Protein AF-A0A8J8JCG4-F1 (afdb_monomer)

pLDDT: mean 87.96, std 14.75, range [54.47, 98.81]

Sequence (81 aa):
MNELEALALALEVEKAELKFYLEMAIKAKDEKAKKMFLFLAREEAEHWDIFEEKFAEKLVEKCKLPAVDKDTLEKLTPKYE

Secondary structure (DSSP, 8-state):
--HHHHHHHHHHHHHHHHHHHHHHHHH--SHHHHHHHHHHHHHHHHHHHHHHHHHHHHHHHHS------HHHHHHHS----

Nearest PDB structures (foldseek):
  7s5k-assembly1_E  TM=1.001E+00  e=9.061E-02  Myxococcus xanthus
  7s5c-assembly1_F  TM=9.995E-01  e=1.398E-01  Myxococcus xanthus
  7s5c-assembly1_E  TM=1.002E+00  e=1.398E-01  Myxococcus xanthus
  5n5e-assembly1_e  TM=8.973E-01  e=8.005E-02  Pyrococcus furiosus COM1
  7s5c-assembly1_G  TM=9.960E-01  e=1.905E-01  Myxococcus xanthus

Mean predicted aligned error: 9.04 Å

Foldseek 3Di:
DDPLVVLVVLLVVLVVLLVVLCVQLVVDPDPVSNVVSVVSSVVSVVVNVVSVVVSVVVVVVVVDDPPCDPVNVVVPDDDDD

Structure (mmCIF, N/CA/C/O backbone):
data_AF-A0A8J8JCG4-F1
#
_entry.id   AF-A0A8J8JCG4-F1
#
loop_
_atom_site.group_PDB
_atom_site.id
_atom_site.type_symbol
_atom_site.label_atom_id
_atom_site.label_alt_id
_atom_site.label_comp_id
_atom_site.label_asym_id
_atom_site.label_entity_id
_atom_site.label_seq_id
_atom_site.pdbx_PDB_ins_code
_atom_site.Cartn_x
_atom_site.Cartn_y
_atom_site.Cartn_z
_atom_site.occupancy
_atom_site.B_iso_or_equiv
_atom_site.auth_seq_id
_atom_site.auth_comp_id
_atom_site.auth_asym_id
_atom_site.auth_atom_id
_atom_site.pdbx_PDB_model_num
ATOM 1 N N . MET A 1 1 ? 18.012 -8.982 -6.428 1.00 75.88 1 MET A N 1
ATOM 2 C CA . MET A 1 1 ? 16.800 -8.155 -6.499 1.00 75.88 1 MET A CA 1
ATOM 3 C C . MET A 1 1 ? 17.050 -7.048 -7.503 1.00 75.88 1 MET A C 1
ATOM 5 O O . MET A 1 1 ? 17.979 -6.272 -7.304 1.00 75.88 1 MET A O 1
ATOM 9 N N . ASN A 1 2 ? 16.329 -7.048 -8.619 1.00 92.19 2 ASN A N 1
ATOM 10 C CA . ASN A 1 2 ? 16.348 -5.955 -9.592 1.00 92.19 2 ASN A CA 1
ATOM 11 C C . ASN A 1 2 ? 15.263 -4.911 -9.259 1.00 92.19 2 ASN A C 1
ATOM 13 O O . ASN A 1 2 ? 14.428 -5.136 -8.391 1.00 92.19 2 ASN A O 1
ATOM 17 N N . GLU A 1 3 ? 15.281 -3.764 -9.936 1.00 92.38 3 GLU A N 1
ATOM 18 C CA . GLU A 1 3 ? 14.369 -2.646 -9.643 1.00 92.38 3 GLU A CA 1
ATOM 19 C C . GLU A 1 3 ? 12.880 -3.011 -9.792 1.00 92.38 3 GLU A C 1
ATOM 21 O O . GLU A 1 3 ? 12.076 -2.617 -8.956 1.00 92.38 3 GLU A O 1
ATOM 26 N N . LEU A 1 4 ? 12.510 -3.831 -10.788 1.00 91.88 4 LEU A N 1
ATOM 27 C CA . LEU A 1 4 ? 11.127 -4.312 -10.941 1.00 91.88 4 LEU A CA 1
ATOM 28 C C . LEU A 1 4 ? 10.725 -5.270 -9.818 1.00 91.88 4 LEU A C 1
ATOM 30 O O . LEU A 1 4 ? 9.602 -5.202 -9.338 1.00 91.88 4 LEU A O 1
ATOM 34 N N . GLU A 1 5 ? 11.632 -6.153 -9.394 1.00 93.88 5 GLU A N 1
ATOM 35 C CA . GLU A 1 5 ? 11.396 -7.042 -8.249 1.00 93.88 5 GLU A CA 1
ATOM 36 C C . GLU A 1 5 ? 11.220 -6.241 -6.953 1.00 93.88 5 GLU A C 1
ATOM 38 O O . GLU A 1 5 ? 10.376 -6.590 -6.134 1.00 93.88 5 GLU A O 1
ATOM 43 N N . ALA A 1 6 ? 11.978 -5.155 -6.778 1.00 96.62 6 ALA A N 1
ATOM 44 C CA . ALA A 1 6 ? 11.842 -4.268 -5.626 1.00 96.62 6 ALA A CA 1
ATOM 45 C C . ALA A 1 6 ? 10.510 -3.498 -5.642 1.00 96.62 6 ALA A C 1
ATOM 47 O O . ALA A 1 6 ? 9.856 -3.409 -4.609 1.00 96.62 6 ALA A O 1
ATOM 48 N N . LEU A 1 7 ? 10.084 -2.989 -6.804 1.00 94.75 7 LEU A N 1
ATOM 49 C CA . LEU A 1 7 ? 8.788 -2.319 -6.965 1.00 94.75 7 LEU A CA 1
ATOM 50 C C . LEU A 1 7 ? 7.610 -3.285 -6.763 1.00 94.75 7 LEU A C 1
ATOM 52 O O . LEU A 1 7 ? 6.642 -2.933 -6.099 1.00 94.75 7 LEU A O 1
ATOM 56 N N . ALA A 1 8 ? 7.708 -4.516 -7.271 1.00 94.50 8 ALA A N 1
ATOM 57 C CA . ALA A 1 8 ? 6.700 -5.548 -7.031 1.00 94.50 8 ALA A CA 1
ATOM 58 C C . ALA A 1 8 ? 6.597 -5.905 -5.540 1.00 94.50 8 ALA A C 1
ATOM 60 O O . ALA A 1 8 ? 5.494 -6.011 -5.010 1.00 94.50 8 ALA A O 1
ATOM 61 N N . LEU A 1 9 ? 7.738 -6.037 -4.853 1.00 97.31 9 LEU A N 1
ATOM 62 C CA . LEU A 1 9 ? 7.763 -6.267 -3.410 1.00 97.31 9 LEU A CA 1
ATOM 63 C C . LEU A 1 9 ? 7.163 -5.085 -2.637 1.00 97.31 9 LEU A C 1
ATOM 65 O O . LEU A 1 9 ? 6.406 -5.311 -1.701 1.00 97.31 9 LEU A O 1
ATOM 69 N N . ALA A 1 10 ? 7.473 -3.844 -3.026 1.00 96.94 10 ALA A N 1
ATOM 70 C CA . ALA A 1 10 ? 6.894 -2.654 -2.407 1.00 96.94 10 ALA A CA 1
ATOM 71 C C . ALA A 1 10 ? 5.364 -2.667 -2.520 1.00 96.94 10 ALA A C 1
ATOM 73 O O . ALA A 1 10 ? 4.688 -2.557 -1.507 1.00 96.94 10 ALA A O 1
ATOM 74 N N . LEU A 1 11 ? 4.817 -2.935 -3.711 1.00 97.12 11 LEU A N 1
ATOM 75 C CA . LEU A 1 11 ? 3.372 -3.088 -3.903 1.00 97.12 11 LEU A CA 1
ATOM 76 C C . LEU A 1 11 ? 2.785 -4.155 -2.964 1.00 97.12 11 LEU A C 1
ATOM 78 O O . LEU A 1 11 ? 1.803 -3.902 -2.268 1.00 97.12 11 LEU A O 1
ATOM 82 N N . GLU A 1 12 ? 3.391 -5.342 -2.881 1.00 97.94 12 GLU A N 1
ATOM 83 C CA . GLU A 1 12 ? 2.924 -6.388 -1.960 1.00 97.94 12 GLU A CA 1
ATOM 84 C C . GLU A 1 12 ? 2.892 -5.930 -0.493 1.00 97.94 12 GLU A C 1
ATOM 86 O O . GLU A 1 12 ? 1.936 -6.257 0.220 1.00 97.94 12 GLU A O 1
ATOM 91 N N . VAL A 1 13 ? 3.897 -5.161 -0.063 1.00 98.25 13 VAL A N 1
ATOM 92 C CA . VAL A 1 13 ? 3.967 -4.569 1.279 1.00 98.25 13 VAL A CA 1
ATOM 93 C C . VAL A 1 13 ? 2.841 -3.557 1.481 1.00 98.25 13 VAL A C 1
ATOM 95 O O . VAL A 1 13 ? 2.043 -3.754 2.397 1.00 98.25 13 VAL A O 1
ATOM 98 N N . GLU A 1 14 ? 2.689 -2.574 0.592 1.00 97.94 14 GLU A N 1
ATOM 99 C CA . GLU A 1 14 ? 1.649 -1.538 0.705 1.00 97.94 14 GLU A CA 1
ATOM 100 C C . GLU A 1 14 ? 0.246 -2.151 0.805 1.00 97.94 14 GLU A C 1
ATOM 102 O O . GLU A 1 14 ? -0.575 -1.780 1.644 1.00 97.94 14 GLU A O 1
ATOM 107 N N . LYS A 1 15 ? -0.038 -3.189 0.009 1.00 97.81 15 LYS A N 1
ATOM 108 C CA . LYS A 1 15 ? -1.321 -3.906 0.075 1.00 97.81 15 LYS A CA 1
ATOM 109 C C . LYS A 1 15 ? -1.531 -4.634 1.396 1.00 97.81 15 LYS A C 1
ATOM 111 O O . LYS A 1 15 ? -2.667 -4.713 1.881 1.00 97.8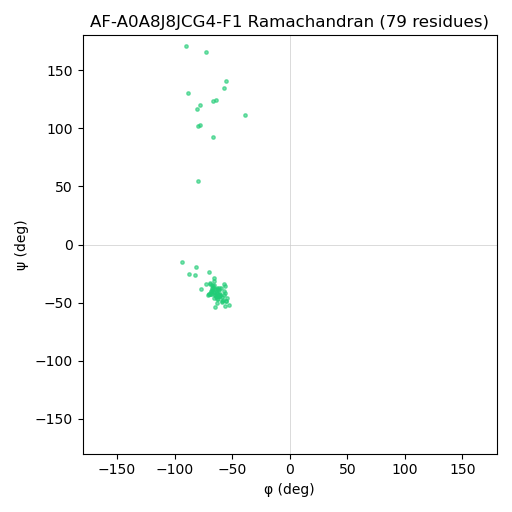1 15 LYS A O 1
ATOM 116 N N . ALA A 1 16 ? -0.475 -5.224 1.951 1.00 98.31 16 ALA A N 1
ATOM 117 C CA . ALA A 1 16 ? -0.545 -5.898 3.238 1.00 98.31 16 ALA A CA 1
ATOM 118 C C . ALA A 1 16 ? -0.772 -4.890 4.376 1.00 98.31 16 ALA A C 1
ATOM 120 O O . ALA A 1 16 ? -1.623 -5.137 5.236 1.00 98.31 16 ALA A O 1
ATOM 121 N N . GLU A 1 17 ? -0.079 -3.752 4.351 1.00 98.31 17 GLU A N 1
ATOM 122 C CA . GLU A 1 17 ? -0.177 -2.690 5.356 1.00 98.31 17 GLU A CA 1
ATOM 123 C C . GLU A 1 17 ? -1.519 -1.954 5.285 1.00 98.31 17 GLU A C 1
ATOM 125 O O . GLU A 1 17 ? -2.195 -1.819 6.308 1.00 98.31 17 GLU A O 1
ATOM 130 N N . LEU A 1 18 ? -2.006 -1.633 4.083 1.00 98.44 18 LEU A N 1
ATOM 131 C CA . LEU A 1 18 ? -3.356 -1.109 3.860 1.00 98.44 18 LEU A CA 1
ATOM 132 C C . LEU A 1 18 ? -4.416 -2.015 4.499 1.00 98.44 18 LEU A C 1
ATOM 134 O O . LEU A 1 18 ? -5.260 -1.565 5.280 1.00 98.44 18 LEU A O 1
ATOM 138 N N . LYS A 1 19 ? -4.368 -3.320 4.201 1.00 98.56 19 LYS A N 1
ATOM 139 C CA . LYS A 1 19 ? -5.301 -4.293 4.783 1.00 98.56 19 LYS A CA 1
ATOM 140 C C . LYS A 1 19 ? -5.168 -4.344 6.304 1.00 98.56 19 LYS A C 1
ATOM 142 O O . LYS A 1 19 ? -6.182 -4.358 7.003 1.00 98.56 19 LYS A O 1
ATOM 147 N N . PHE A 1 20 ? -3.941 -4.362 6.815 1.00 98.69 20 PHE A N 1
ATOM 148 C CA . PHE A 1 20 ? -3.668 -4.386 8.246 1.00 98.69 20 PHE A CA 1
ATOM 149 C C . PHE A 1 20 ? -4.280 -3.174 8.959 1.00 98.69 20 PHE A C 1
ATOM 151 O O . PHE A 1 20 ? -5.017 -3.345 9.934 1.00 98.69 20 PHE A O 1
ATOM 158 N N . TYR A 1 21 ? -4.053 -1.961 8.456 1.00 98.75 21 TYR A N 1
ATOM 159 C CA . TYR A 1 21 ? -4.580 -0.744 9.066 1.00 98.75 21 TYR A CA 1
ATOM 160 C C . TYR A 1 21 ? -6.103 -0.652 8.977 1.00 98.75 21 TYR A C 1
ATOM 162 O O . TYR A 1 21 ? -6.743 -0.275 9.961 1.00 98.75 21 TYR A O 1
ATOM 170 N N . LEU A 1 22 ? -6.715 -1.088 7.873 1.00 98.69 22 LEU A N 1
ATOM 171 C CA . LEU A 1 22 ? -8.175 -1.189 7.778 1.00 98.69 22 LEU A CA 1
ATOM 172 C C . LEU A 1 22 ? -8.750 -2.176 8.806 1.00 98.69 22 LEU A C 1
ATOM 174 O O . LEU A 1 22 ? -9.731 -1.866 9.486 1.00 98.69 22 LEU A O 1
ATOM 178 N N . GLU A 1 23 ? -8.126 -3.341 8.989 1.00 98.75 23 GLU A N 1
ATOM 179 C CA . GLU A 1 23 ? -8.537 -4.298 10.019 1.00 98.75 23 GLU A CA 1
ATOM 180 C C . GLU A 1 23 ? -8.375 -3.737 11.438 1.00 98.75 23 GLU A C 1
ATOM 182 O O . GLU A 1 23 ? -9.228 -3.981 12.299 1.00 98.75 23 GLU A O 1
ATOM 187 N N . MET A 1 24 ? -7.307 -2.980 11.702 1.00 98.62 24 MET A N 1
ATOM 188 C CA . MET A 1 24 ? -7.106 -2.314 12.990 1.00 98.62 24 MET A CA 1
ATOM 189 C C . MET A 1 24 ? -8.148 -1.218 13.226 1.00 98.62 24 MET A C 1
ATOM 191 O O . MET A 1 24 ? -8.693 -1.132 14.326 1.00 98.62 24 MET A O 1
ATOM 195 N N . ALA A 1 25 ? -8.505 -0.444 12.199 1.00 98.56 25 ALA A N 1
ATOM 196 C CA . ALA A 1 25 ? -9.564 0.560 12.276 1.00 98.56 25 ALA A CA 1
ATOM 197 C C . ALA A 1 25 ? -10.933 -0.058 12.611 1.00 98.56 25 ALA A C 1
ATOM 199 O O . ALA A 1 25 ? -11.694 0.523 13.383 1.00 98.56 25 ALA A O 1
ATOM 200 N N . ILE A 1 26 ? -11.239 -1.248 12.079 1.00 98.38 26 ILE A N 1
ATOM 201 C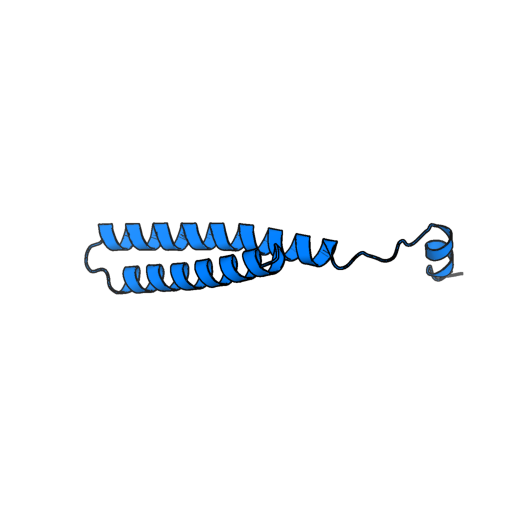 CA . ILE A 1 26 ? -12.472 -1.993 12.394 1.00 98.38 26 ILE A CA 1
ATOM 202 C C . ILE A 1 26 ? -12.474 -2.482 13.851 1.00 98.38 26 ILE A C 1
ATOM 204 O O . ILE A 1 26 ? -13.512 -2.459 14.510 1.00 98.38 26 ILE A O 1
ATOM 208 N N . LYS A 1 27 ? -11.322 -2.932 14.364 1.00 98.38 27 LYS A N 1
ATOM 209 C CA . LYS A 1 27 ? -11.182 -3.473 15.729 1.00 98.38 27 LYS A CA 1
ATOM 210 C C . LYS A 1 27 ? -11.050 -2.382 16.802 1.00 98.38 27 LYS A C 1
ATOM 212 O O . LYS A 1 27 ? -11.271 -2.660 17.983 1.00 98.38 27 LYS A O 1
ATOM 217 N N . ALA A 1 28 ? -10.677 -1.161 16.420 1.00 98.31 28 ALA A N 1
ATOM 218 C CA . ALA A 1 28 ? -10.473 -0.048 17.337 1.00 98.31 28 ALA A CA 1
ATOM 219 C C . ALA A 1 28 ? -11.792 0.400 17.989 1.00 98.31 28 ALA A C 1
ATOM 221 O O . ALA A 1 28 ? -12.750 0.769 17.315 1.00 98.31 28 ALA A O 1
ATOM 222 N N . LYS A 1 29 ? -11.819 0.398 19.327 1.00 97.38 29 LYS A N 1
ATOM 223 C CA . LYS A 1 29 ? -12.949 0.904 20.129 1.00 97.38 29 LYS A CA 1
ATOM 224 C C . LYS A 1 29 ? -12.851 2.401 20.420 1.00 97.38 29 LYS A C 1
ATOM 226 O O . LYS A 1 29 ? -13.862 3.038 20.687 1.00 97.38 29 LYS A O 1
ATOM 231 N N . ASP A 1 30 ? -11.631 2.930 20.419 1.00 98.38 30 ASP A N 1
ATOM 232 C CA . ASP A 1 30 ? -11.363 4.346 20.628 1.00 98.38 30 ASP A CA 1
ATOM 233 C C . ASP A 1 30 ? -11.405 5.097 19.290 1.00 98.38 30 ASP A C 1
ATOM 235 O O . ASP A 1 30 ? -10.758 4.702 18.316 1.00 98.38 30 ASP A O 1
ATOM 239 N N . GLU A 1 31 ? -12.155 6.197 19.249 1.00 98.00 31 GLU A N 1
ATOM 240 C CA . GLU A 1 31 ? -12.353 6.985 18.028 1.00 98.00 31 GLU A CA 1
ATOM 241 C C . GLU A 1 31 ? -11.06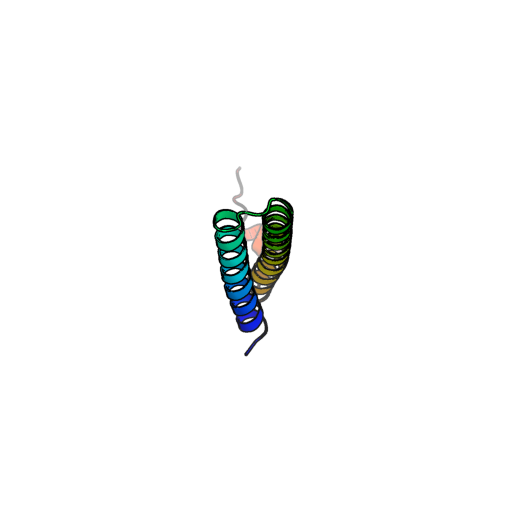4 7.649 17.530 1.00 98.00 31 GLU A C 1
ATOM 243 O O . GLU A 1 31 ? -10.874 7.811 16.322 1.00 98.00 31 GLU A O 1
ATOM 248 N N . LYS A 1 32 ? -10.142 8.018 18.427 1.00 98.44 32 LYS A N 1
ATOM 249 C CA . LYS A 1 32 ? -8.855 8.596 18.024 1.00 98.44 32 LYS A CA 1
ATOM 250 C C . LYS A 1 32 ? -7.972 7.528 17.380 1.00 98.44 32 LYS A C 1
ATOM 252 O O . LYS A 1 32 ? -7.394 7.788 16.326 1.00 98.44 32 LYS A O 1
ATOM 257 N N . ALA A 1 33 ? -7.916 6.329 17.956 1.00 98.38 33 ALA A N 1
ATOM 258 C CA . ALA A 1 33 ? -7.205 5.192 17.378 1.00 98.38 33 ALA A CA 1
ATOM 259 C C . ALA A 1 33 ? -7.784 4.798 16.011 1.00 98.38 33 ALA A C 1
ATOM 261 O O . ALA A 1 33 ? -7.033 4.620 15.055 1.00 98.38 33 ALA A O 1
ATOM 262 N N . LYS A 1 34 ? -9.116 4.745 15.878 1.00 98.75 34 LYS A N 1
ATOM 263 C CA . LYS A 1 34 ? -9.784 4.471 14.598 1.00 98.75 34 LYS A CA 1
ATOM 264 C C . LYS A 1 34 ? -9.402 5.487 13.521 1.00 98.75 34 LYS A C 1
ATOM 266 O O . LYS A 1 34 ? -9.038 5.092 12.418 1.00 98.75 34 LYS A O 1
ATOM 271 N N . LYS A 1 35 ? -9.438 6.785 13.841 1.00 98.62 35 LYS A N 1
ATOM 272 C CA . LYS A 1 35 ? -9.021 7.850 12.911 1.00 98.62 35 LYS A CA 1
ATOM 273 C C . LYS A 1 35 ? -7.550 7.741 12.524 1.00 98.62 35 LYS A C 1
ATOM 275 O O . LYS A 1 35 ? -7.231 7.944 11.361 1.00 98.62 35 LYS A O 1
ATOM 280 N N . MET A 1 36 ? -6.677 7.394 13.469 1.00 98.75 36 MET A N 1
ATOM 281 C CA . MET A 1 36 ? -5.256 7.178 13.195 1.00 98.75 36 MET A CA 1
ATOM 282 C C . MET A 1 36 ? -5.041 6.013 12.222 1.00 98.75 36 MET A C 1
ATOM 284 O O . MET A 1 36 ? -4.315 6.169 11.251 1.00 98.75 36 MET A O 1
ATOM 288 N N . PHE A 1 37 ? -5.702 4.872 12.428 1.00 98.81 37 PHE A N 1
ATOM 289 C CA . PHE A 1 37 ? -5.576 3.734 11.513 1.00 98.81 37 PHE A CA 1
ATOM 290 C C . PHE A 1 37 ? -6.162 4.015 10.128 1.00 98.81 37 PHE A C 1
ATOM 292 O O . PHE A 1 37 ? -5.576 3.607 9.136 1.00 98.81 37 PHE A O 1
ATOM 299 N N . LEU A 1 38 ? -7.281 4.740 10.039 1.00 98.75 38 LEU A N 1
ATOM 300 C CA . LEU A 1 38 ? -7.826 5.165 8.745 1.00 98.75 38 LEU A CA 1
ATOM 301 C C . LEU A 1 38 ? -6.908 6.153 8.022 1.00 98.75 38 LEU A C 1
ATOM 303 O O . LEU A 1 38 ? -6.833 6.117 6.800 1.00 98.75 38 LEU A O 1
ATOM 307 N N . PHE A 1 39 ? -6.224 7.024 8.766 1.00 98.69 39 PHE A N 1
ATOM 308 C CA . PHE A 1 39 ? -5.208 7.906 8.205 1.00 98.69 39 PHE A CA 1
ATOM 309 C C . PHE A 1 39 ? -4.039 7.096 7.631 1.00 98.69 39 PHE A C 1
ATOM 311 O O . PHE A 1 39 ? -3.732 7.262 6.462 1.00 98.69 39 PHE A O 1
ATOM 318 N N . LEU A 1 40 ? -3.47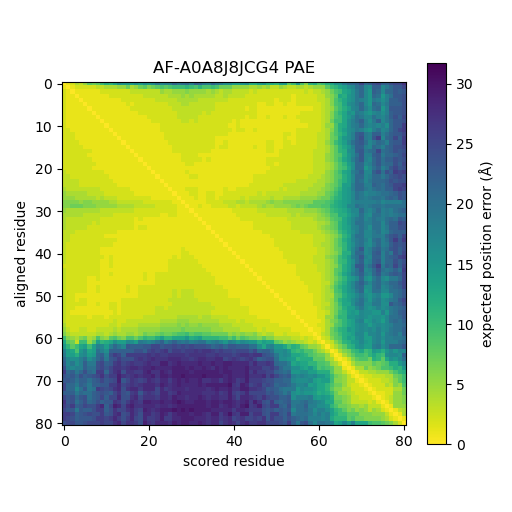5 6.157 8.397 1.00 98.75 40 LEU A N 1
ATOM 319 C CA . LEU A 1 40 ? -2.382 5.298 7.919 1.00 98.75 40 LEU A CA 1
ATOM 320 C C . LEU A 1 40 ? -2.793 4.451 6.709 1.00 98.75 40 LEU A C 1
ATOM 322 O O . LEU A 1 40 ? -2.092 4.429 5.712 1.00 98.75 40 LEU A O 1
ATOM 326 N N . ALA A 1 41 ? -3.981 3.840 6.744 1.00 98.62 41 ALA A N 1
ATOM 327 C CA . ALA A 1 41 ? -4.523 3.114 5.596 1.00 98.62 41 ALA A CA 1
ATOM 328 C C . ALA A 1 41 ? -4.612 3.996 4.339 1.00 98.62 41 ALA A C 1
ATOM 330 O O . ALA A 1 41 ? -4.408 3.515 3.232 1.00 98.62 41 ALA A O 1
ATOM 331 N 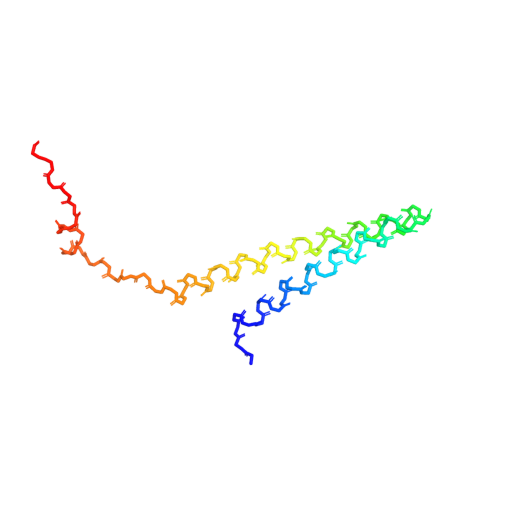N . ARG A 1 42 ? -4.931 5.283 4.494 1.00 98.62 42 ARG A N 1
ATOM 332 C CA . ARG A 1 42 ? -4.960 6.209 3.365 1.00 98.62 42 ARG A CA 1
ATOM 333 C C . ARG A 1 42 ? -3.555 6.49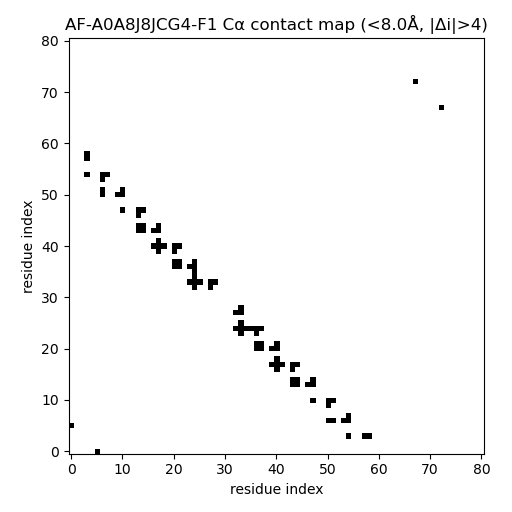9 2.830 1.00 98.62 42 ARG A C 1
ATOM 335 O O . ARG A 1 42 ? -3.404 6.514 1.617 1.00 98.62 42 ARG A O 1
ATOM 342 N N . GLU A 1 43 ? -2.570 6.702 3.700 1.00 98.62 43 GLU A N 1
ATOM 343 C CA . GLU A 1 43 ? -1.178 6.918 3.278 1.00 98.62 43 GLU A CA 1
ATOM 344 C C . GLU A 1 43 ? -0.661 5.719 2.464 1.00 98.62 43 GLU A C 1
ATOM 346 O O . GLU A 1 43 ? -0.161 5.924 1.364 1.00 98.62 43 GLU A O 1
ATOM 351 N N . GLU A 1 44 ? -0.902 4.475 2.905 1.00 98.44 44 GLU A N 1
ATOM 352 C CA . GLU A 1 44 ? -0.453 3.291 2.141 1.00 98.44 44 GLU A CA 1
ATOM 353 C C . GLU A 1 44 ? -1.165 3.146 0.784 1.00 98.44 44 GLU A C 1
ATOM 355 O O . GLU A 1 44 ? -0.605 2.619 -0.175 1.00 98.44 44 GLU A O 1
ATOM 360 N N . ALA A 1 45 ? -2.404 3.637 0.659 1.00 97.88 45 ALA A N 1
ATOM 361 C CA . ALA A 1 45 ? -3.078 3.696 -0.639 1.00 97.88 45 ALA A CA 1
ATOM 362 C C . ALA A 1 45 ? -2.416 4.724 -1.577 1.00 97.88 45 ALA A C 1
ATOM 364 O O . ALA A 1 45 ? -2.216 4.437 -2.753 1.00 97.88 45 ALA A O 1
ATOM 365 N N . GLU A 1 46 ? -2.031 5.892 -1.054 1.00 98.19 46 GLU A N 1
ATOM 366 C CA . GLU A 1 46 ? -1.298 6.908 -1.821 1.00 98.19 46 GLU A CA 1
ATOM 367 C C . GLU A 1 46 ? 0.114 6.409 -2.199 1.00 98.19 46 GLU A C 1
ATOM 369 O O . GLU A 1 46 ? 0.586 6.655 -3.311 1.00 98.19 46 GLU A O 1
ATOM 374 N N . HIS A 1 47 ? 0.777 5.640 -1.328 1.00 98.12 47 HIS A N 1
ATOM 375 C CA . HIS A 1 47 ? 2.042 4.968 -1.639 1.00 98.12 47 HIS A CA 1
ATOM 376 C C . HIS A 1 47 ? 1.890 3.899 -2.728 1.00 98.12 47 HIS A C 1
ATOM 378 O O . HIS A 1 47 ? 2.716 3.843 -3.646 1.00 98.12 47 HIS A O 1
ATOM 384 N N . TRP A 1 48 ? 0.836 3.077 -2.663 1.00 97.88 48 TRP A N 1
ATOM 385 C CA . TRP A 1 48 ? 0.530 2.080 -3.690 1.00 97.88 48 TRP A CA 1
ATOM 386 C C . TRP A 1 48 ? 0.421 2.726 -5.073 1.00 97.88 48 TRP A C 1
ATOM 388 O O . TRP A 1 48 ? 1.073 2.250 -6.003 1.00 97.88 48 TRP A O 1
ATOM 398 N N . ASP A 1 49 ? -0.331 3.824 -5.201 1.00 96.75 49 ASP A N 1
ATOM 399 C CA . ASP A 1 49 ? -0.519 4.526 -6.478 1.00 96.75 49 ASP A CA 1
ATOM 400 C C . ASP A 1 49 ? 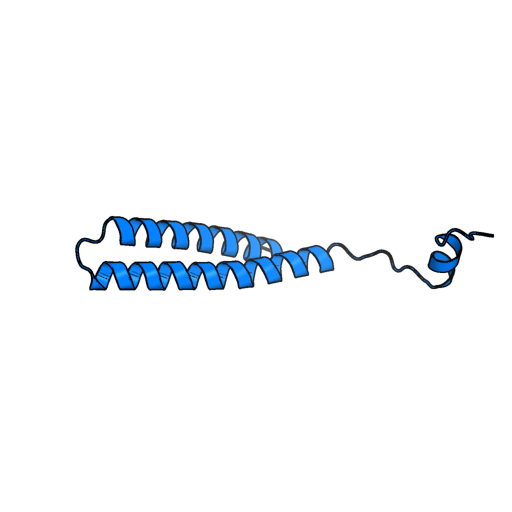0.832 4.959 -7.083 1.00 96.75 49 ASP A C 1
ATOM 402 O O . ASP A 1 49 ? 1.099 4.743 -8.268 1.00 96.75 49 ASP A O 1
ATOM 406 N N . ILE A 1 50 ? 1.738 5.489 -6.251 1.00 97.25 50 ILE A N 1
ATOM 407 C CA . ILE A 1 50 ? 3.085 5.913 -6.671 1.00 97.25 50 ILE A CA 1
ATOM 408 C C . ILE A 1 50 ? 3.932 4.721 -7.136 1.00 97.25 50 ILE A C 1
ATOM 410 O O . ILE A 1 50 ? 4.678 4.823 -8.117 1.00 97.25 50 ILE A O 1
ATOM 414 N N . PHE A 1 51 ? 3.892 3.599 -6.416 1.00 96.56 51 PHE A N 1
ATOM 415 C CA . PHE A 1 51 ? 4.666 2.418 -6.796 1.00 96.56 51 PHE A CA 1
ATOM 416 C C . PHE A 1 51 ? 4.089 1.717 -8.023 1.00 96.56 51 PHE A C 1
ATOM 418 O O . PHE A 1 51 ? 4.864 1.207 -8.833 1.00 96.56 51 PHE A O 1
ATOM 425 N N . GLU A 1 52 ? 2.768 1.723 -8.195 1.00 95.44 52 GLU A N 1
ATOM 426 C CA . GLU A 1 52 ? 2.091 1.143 -9.353 1.00 95.44 52 GLU A CA 1
ATOM 427 C C . GLU A 1 52 ? 2.444 1.915 -10.625 1.00 95.44 52 GLU A C 1
ATOM 429 O O . GLU A 1 52 ? 2.838 1.298 -11.618 1.00 95.44 52 GLU A O 1
ATOM 434 N N . GLU A 1 53 ? 2.406 3.250 -10.574 1.00 94.56 53 GLU A N 1
ATOM 435 C CA . GLU A 1 53 ? 2.825 4.116 -11.680 1.00 94.56 53 GLU A CA 1
ATOM 436 C C . GLU A 1 53 ? 4.269 3.809 -12.095 1.00 94.56 53 GLU A C 1
ATOM 438 O O . GLU A 1 53 ? 4.530 3.456 -13.248 1.00 94.56 53 GLU A O 1
ATOM 443 N N . LYS A 1 54 ? 5.206 3.815 -11.139 1.00 94.62 54 LYS A N 1
ATOM 444 C CA . LYS A 1 54 ? 6.622 3.508 -11.405 1.00 94.62 54 LYS A CA 1
ATOM 445 C C . LYS A 1 54 ? 6.831 2.097 -11.940 1.00 94.62 54 LYS A C 1
ATOM 447 O O . LYS A 1 54 ? 7.678 1.878 -12.807 1.00 94.62 54 LYS A O 1
ATOM 452 N N . PHE A 1 55 ? 6.092 1.119 -11.422 1.00 92.50 55 PHE A N 1
ATOM 453 C CA . PHE A 1 55 ? 6.166 -0.259 -11.894 1.00 92.50 55 PHE A CA 1
ATOM 454 C C . PHE A 1 55 ? 5.697 -0.362 -13.350 1.00 92.50 55 PHE A C 1
ATOM 456 O O . PHE A 1 55 ? 6.389 -0.969 -14.172 1.00 92.50 55 PHE A O 1
ATOM 463 N N . ALA A 1 56 ? 4.578 0.281 -13.691 1.00 90.19 56 ALA A N 1
ATOM 464 C CA . ALA A 1 56 ? 4.048 0.327 -15.048 1.00 90.19 56 ALA A CA 1
ATOM 465 C C . ALA A 1 56 ? 5.003 1.042 -16.017 1.00 90.19 56 ALA A C 1
ATOM 467 O O . ALA A 1 56 ? 5.321 0.491 -17.073 1.00 90.19 56 ALA A O 1
ATOM 468 N N . GLU A 1 57 ? 5.530 2.212 -15.645 1.00 90.88 57 GLU A N 1
ATOM 469 C CA . GLU A 1 57 ? 6.540 2.939 -16.425 1.00 90.88 57 GLU A CA 1
ATOM 470 C C . GLU A 1 57 ? 7.753 2.057 -16.729 1.00 90.88 57 GLU A C 1
ATOM 472 O O . GLU A 1 57 ? 8.201 1.961 -17.875 1.00 90.88 57 GLU A O 1
ATOM 477 N N . LYS A 1 58 ? 8.256 1.344 -15.718 1.00 87.69 58 LYS A N 1
ATOM 478 C CA . LYS A 1 58 ? 9.430 0.481 -15.859 1.00 87.69 58 LYS A CA 1
ATOM 479 C C . LYS A 1 58 ? 9.159 -0.756 -16.710 1.00 87.69 58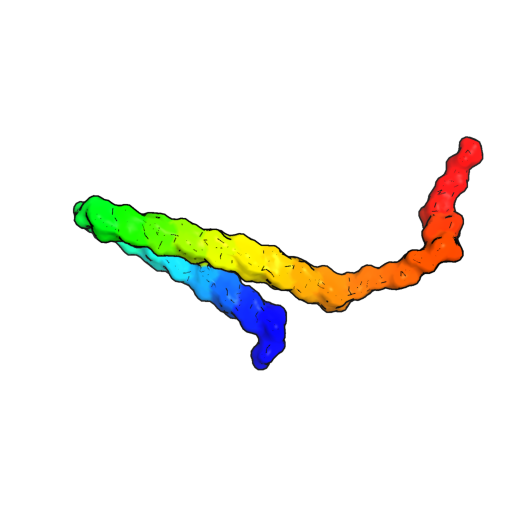 LYS A C 1
ATOM 481 O O . LYS A 1 58 ? 10.047 -1.214 -17.438 1.00 87.69 58 LYS A O 1
ATOM 486 N N . LEU A 1 59 ? 7.947 -1.307 -16.645 1.00 85.25 59 LEU A N 1
ATOM 487 C CA . LEU A 1 59 ? 7.519 -2.370 -17.551 1.00 85.25 59 LEU A CA 1
ATOM 488 C C . LEU A 1 59 ? 7.493 -1.876 -19.000 1.00 85.25 59 LEU A C 1
ATOM 490 O O . LEU A 1 59 ? 8.024 -2.564 -19.871 1.00 85.25 59 LEU A O 1
ATOM 494 N N . VAL A 1 60 ? 6.960 -0.678 -19.254 1.00 85.69 60 VAL A N 1
ATOM 495 C CA . VAL A 1 60 ? 6.942 -0.064 -20.592 1.00 85.69 60 VAL A CA 1
ATOM 496 C C . VAL A 1 60 ? 8.361 0.221 -21.095 1.00 85.69 60 VAL A C 1
ATOM 498 O O . VAL A 1 60 ? 8.667 -0.087 -22.244 1.00 85.69 60 VAL A O 1
ATOM 501 N N . GLU A 1 61 ? 9.260 0.725 -20.245 1.00 81.44 61 GLU A N 1
ATOM 502 C CA . GLU A 1 61 ? 10.666 0.966 -20.600 1.00 81.44 61 GLU A CA 1
ATOM 503 C C . GLU A 1 61 ? 11.384 -0.333 -21.012 1.00 81.44 61 GLU A C 1
ATOM 505 O O . GLU A 1 61 ? 12.110 -0.371 -22.012 1.00 81.44 61 GLU A O 1
ATOM 510 N N . LYS A 1 62 ? 11.159 -1.429 -20.271 1.00 69.69 62 LYS A N 1
ATOM 511 C CA . LYS A 1 62 ? 11.683 -2.751 -20.647 1.00 69.69 62 LYS A CA 1
ATOM 512 C C . LYS A 1 62 ? 11.027 -3.292 -21.918 1.00 69.69 62 LYS A C 1
ATOM 514 O O . LYS A 1 62 ? 11.712 -3.925 -22.722 1.00 69.69 62 LYS A O 1
ATOM 519 N N . CYS A 1 63 ? 9.743 -3.018 -22.133 1.00 60.25 63 CYS A N 1
ATOM 520 C CA . CYS A 1 63 ? 9.007 -3.308 -23.361 1.00 60.25 63 CYS A CA 1
ATOM 521 C C . CYS A 1 63 ? 9.286 -2.265 -24.456 1.00 60.25 63 CYS A C 1
ATOM 523 O O . CYS A 1 63 ? 8.349 -1.694 -25.012 1.00 60.25 63 CYS A O 1
ATOM 525 N N . LYS A 1 64 ? 10.569 -2.040 -24.791 1.00 54.47 64 LYS A N 1
ATOM 526 C CA . LYS A 1 64 ? 10.997 -1.162 -25.894 1.00 54.47 64 LYS A CA 1
ATOM 527 C C . LYS A 1 64 ? 10.063 -1.304 -27.100 1.00 54.47 64 LYS A C 1
ATOM 529 O O . LYS A 1 64 ? 10.055 -2.343 -27.762 1.00 54.47 64 LYS A O 1
ATOM 534 N N . LEU A 1 65 ? 9.301 -0.247 -27.383 1.00 55.09 65 LEU A N 1
ATOM 535 C CA . LEU A 1 65 ? 8.506 -0.134 -28.602 1.00 55.09 65 LEU A CA 1
ATOM 536 C C . LEU A 1 65 ? 9.435 -0.311 -29.815 1.00 55.09 65 LEU A C 1
ATOM 538 O O . LEU A 1 65 ? 10.568 0.189 -29.781 1.00 55.09 65 LEU A O 1
ATOM 542 N N . PRO A 1 66 ? 9.006 -1.009 -30.884 1.00 55.94 66 PRO A N 1
ATOM 543 C CA . PRO A 1 66 ? 9.796 -1.062 -32.104 1.00 55.94 66 PRO A CA 1
ATOM 544 C C . PRO A 1 66 ? 10.036 0.371 -32.585 1.00 55.94 66 PRO A C 1
ATOM 546 O O . PRO A 1 66 ? 9.118 1.192 -32.591 1.00 55.94 66 PRO A O 1
ATOM 549 N N . ALA A 1 67 ? 11.275 0.683 -32.963 1.00 59.72 67 ALA A N 1
ATOM 550 C CA . ALA A 1 67 ? 11.589 1.956 -33.593 1.00 59.72 67 ALA A CA 1
ATOM 551 C C . ALA A 1 67 ? 10.894 1.981 -34.960 1.00 59.72 67 ALA A C 1
ATOM 553 O O . ALA A 1 67 ? 11.415 1.450 -35.936 1.00 59.72 67 ALA A O 1
ATOM 554 N N . VAL A 1 68 ? 9.679 2.524 -35.015 1.00 61.25 68 VAL A N 1
ATOM 555 C CA . VAL A 1 68 ? 8.964 2.710 -36.274 1.00 61.25 68 VAL A CA 1
ATOM 556 C C . VAL A 1 68 ? 9.530 3.967 -36.926 1.00 61.25 68 VAL A C 1
ATOM 558 O O . VAL A 1 68 ? 9.241 5.087 -36.506 1.00 61.25 68 VAL A O 1
ATOM 561 N N . ASP A 1 69 ? 10.391 3.783 -37.922 1.00 67.94 69 ASP A N 1
ATOM 562 C CA . ASP A 1 69 ? 10.860 4.880 -38.765 1.00 67.94 69 ASP A CA 1
ATOM 563 C C . ASP A 1 69 ? 9.757 5.364 -39.729 1.00 67.94 69 ASP A C 1
ATOM 565 O O . ASP A 1 69 ? 8.723 4.715 -39.921 1.00 67.94 69 ASP A O 1
ATOM 569 N N . LYS A 1 70 ? 9.966 6.543 -40.333 1.00 66.94 70 LYS A N 1
ATOM 570 C CA . LYS A 1 70 ? 9.006 7.153 -41.273 1.00 66.94 70 LYS A CA 1
ATOM 571 C C . LYS A 1 70 ? 8.687 6.237 -42.460 1.00 66.94 70 LYS A C 1
ATOM 573 O O . LYS A 1 70 ? 7.548 6.223 -42.913 1.00 66.94 70 LYS A O 1
ATOM 578 N N . ASP A 1 71 ? 9.669 5.459 -42.905 1.00 67.69 71 ASP A N 1
ATOM 579 C CA . ASP A 1 71 ? 9.554 4.530 -44.031 1.00 67.69 71 ASP A CA 1
ATOM 580 C C . ASP A 1 71 ? 8.643 3.338 -43.682 1.00 67.69 71 ASP A C 1
ATOM 582 O O . ASP A 1 71 ? 7.899 2.816 -44.511 1.00 67.69 71 ASP A O 1
ATOM 586 N N . THR A 1 72 ? 8.663 2.924 -42.417 1.00 68.38 72 THR A N 1
ATOM 587 C CA . THR A 1 72 ? 7.824 1.867 -41.852 1.00 68.38 72 THR A CA 1
ATOM 588 C C . THR A 1 72 ? 6.399 2.365 -41.606 1.00 68.38 72 THR A C 1
ATOM 590 O O . THR A 1 72 ? 5.444 1.646 -41.894 1.00 68.38 72 THR A O 1
ATOM 593 N N . LEU A 1 73 ? 6.231 3.612 -41.153 1.00 69.06 73 LEU A N 1
ATOM 594 C CA . LEU A 1 73 ? 4.918 4.258 -41.014 1.00 69.06 73 LEU A CA 1
ATOM 595 C C . LEU A 1 73 ? 4.185 4.375 -42.357 1.00 69.06 73 LEU A C 1
ATOM 597 O O . LEU A 1 73 ? 2.997 4.076 -42.418 1.00 69.06 73 LEU A O 1
ATOM 601 N N . GLU A 1 74 ? 4.886 4.748 -43.430 1.00 69.81 74 GLU A N 1
ATOM 602 C CA . GLU A 1 74 ? 4.305 4.927 -44.770 1.00 69.81 74 GLU A CA 1
ATOM 603 C C . GLU A 1 74 ? 3.888 3.601 -45.438 1.00 69.81 74 GLU A C 1
ATOM 605 O O . GLU A 1 74 ? 3.008 3.579 -46.298 1.00 69.81 74 GLU A O 1
ATOM 610 N N . LYS A 1 75 ? 4.493 2.479 -45.017 1.00 69.19 75 LYS A N 1
ATOM 611 C CA . LYS A 1 75 ? 4.128 1.116 -45.450 1.00 69.19 75 LYS A CA 1
ATOM 612 C C . LYS A 1 75 ? 2.946 0.537 -44.676 1.00 69.19 75 LYS A C 1
ATOM 614 O O . LYS A 1 75 ? 2.264 -0.348 -45.186 1.00 69.19 75 LYS A O 1
ATOM 619 N N . LEU A 1 76 ? 2.735 0.993 -43.442 1.00 67.69 76 LEU A N 1
ATOM 620 C CA . LEU A 1 76 ? 1.692 0.488 -42.547 1.00 67.69 76 LEU A CA 1
ATOM 621 C C . LEU A 1 76 ? 0.393 1.297 -42.624 1.00 67.69 76 LEU A C 1
ATOM 623 O O . LEU A 1 76 ? -0.639 0.818 -42.157 1.00 67.69 76 LEU A O 1
ATOM 627 N N . THR A 1 77 ? 0.412 2.497 -43.209 1.00 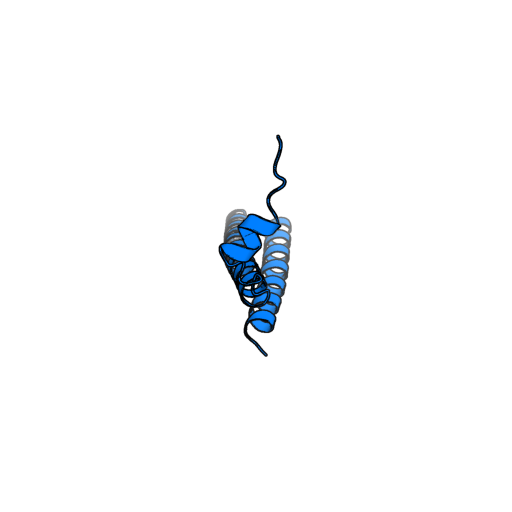59.78 77 THR A N 1
ATOM 628 C CA . THR A 1 77 ? -0.802 3.280 -43.446 1.00 59.78 77 THR A CA 1
ATOM 629 C C . THR A 1 77 ? -1.562 2.753 -44.670 1.00 59.78 77 THR A C 1
ATOM 631 O O . THR A 1 77 ? -1.033 2.770 -45.784 1.00 59.78 77 THR A O 1
ATOM 634 N N . PRO A 1 78 ? -2.823 2.304 -44.512 1.00 64.19 78 PRO A N 1
ATOM 635 C CA . PRO A 1 78 ? -3.649 1.928 -45.650 1.00 64.19 78 PRO A CA 1
ATOM 636 C C . PRO A 1 78 ? -3.912 3.166 -46.508 1.00 64.19 78 PRO A C 1
ATOM 638 O O . PRO A 1 78 ? -4.416 4.178 -46.014 1.00 64.19 78 PRO A O 1
ATOM 641 N N . LYS A 1 79 ? -3.570 3.091 -47.795 1.00 69.00 79 LYS A N 1
ATOM 642 C CA . LYS A 1 79 ? -3.953 4.118 -48.762 1.00 69.00 79 LYS A CA 1
ATOM 643 C C . LYS A 1 79 ? -5.411 3.880 -49.124 1.00 69.00 79 LYS A C 1
ATOM 645 O O . LYS A 1 79 ? -5.721 2.942 -49.851 1.00 69.00 79 LYS A O 1
ATOM 650 N N . TYR A 1 80 ? -6.293 4.688 -48.555 1.00 57.66 80 TYR A N 1
ATOM 651 C CA . TYR A 1 80 ? -7.666 4.779 -49.024 1.00 57.66 80 TYR A CA 1
ATOM 652 C C . TYR A 1 80 ? -7.664 5.703 -50.246 1.00 57.66 80 TYR A C 1
ATOM 654 O O . TYR A 1 80 ? -7.239 6.854 -50.131 1.00 57.66 80 TYR A O 1
ATOM 662 N N . GLU A 1 81 ? -8.024 5.144 -51.403 1.00 58.06 81 GLU A N 1
ATOM 663 C CA . GLU A 1 81 ? -8.236 5.872 -52.666 1.00 58.06 81 GLU A CA 1
ATOM 664 C C . GLU A 1 81 ? -9.475 6.773 -52.608 1.00 58.06 81 GLU A C 1
ATOM 666 O O . GLU A 1 81 ? -10.471 6.379 -51.955 1.00 58.06 81 GLU A O 1
#

Solvent-accessible surface area (backbone atoms only — not comparable to full-atom values): 4527 Å² total; per-residue (Å²): 134,54,73,68,57,49,37,52,50,49,42,56,48,30,56,49,51,25,52,49,23,48,54,48,26,71,69,40,86,49,70,68,58,21,51,51,24,50,50,52,25,49,51,29,51,57,50,33,54,56,38,49,52,52,43,50,52,51,51,50,62,72,55,64,71,78,87,76,47,72,73,53,51,66,72,70,52,82,83,80,129

Radius of gyration: 21.94 Å; Cα contacts (8 Å, |Δi|>4): 48; chains: 1; bounding box: 30×17×73 Å